Protein AF-A0A9P8IGC2-F1 (afdb_monomer_lite)

Secondary structure (DSSP, 8-state):
-HHHHHHHHHHHHHHHHTT-EEEEEEEETTTEEEEEEESS-HHHHHHHHHHHHHHHHHHHHHHTTSHHHHHHHHHHHHHHHHHHHHHHTT-HHHHHHHHHHHHHHHHHHTSGGGTTHHHH-

Organism: NCBI:txid265104

Foldseek 3Di:
DLLLVQLLVQLCVQCVVQVKHWPDWAAAPPPTIDTDIGDGDCVRSVCRSVVRSVVLVVLQLVLLVDQVSLLVSLVVVLVSLVVVCVNCVPPPVSVVVSVVLNVVSVVCCPPPNSNCSSPSD

InterPro domains:
  IPR049500 Peptidase M50B-like [PF13398] (1-120)

Radius of gyration: 16.0 Å; chains: 1; bounding box: 36×20×44 Å

Sequence (121 aa):
MLVIAFHEFGHAFMARCTGGKVESISLDPREGGVTHMRGGISALTLPAGYLGSSLIGALLIFCGFDIVASKVASIVLGVCFLLTLWWARRDWLTIVTVLLAVALLVACWFIKHAEPLRYVV

Structure (mmCIF, N/CA/C/O backbone):
data_AF-A0A9P8IGC2-F1
#
_entry.id   AF-A0A9P8IGC2-F1
#
loop_
_atom_site.group_PDB
_atom_site.id
_atom_site.type_symbol
_atom_site.label_atom_id
_atom_site.label_alt_id
_atom_site.label_comp_id
_atom_site.label_asym_id
_atom_site.label_entity_id
_atom_site.label_seq_id
_atom_site.pdbx_PDB_ins_code
_atom_site.Cartn_x
_atom_site.Cartn_y
_atom_site.Cartn_z
_atom_site.occupancy
_atom_site.B_iso_or_equiv
_atom_site.auth_seq_id
_atom_site.auth_comp_id
_atom_site.auth_asym_id
_atom_site.auth_atom_id
_atom_site.pdbx_PDB_model_num
ATOM 1 N N . MET A 1 1 ? -8.130 1.479 -4.548 1.00 85.62 1 MET A N 1
ATOM 2 C CA . MET A 1 1 ? -8.185 0.335 -3.609 1.00 85.62 1 MET A CA 1
ATOM 3 C C . MET A 1 1 ? -6.935 0.183 -2.755 1.00 85.62 1 MET A C 1
ATOM 5 O O . MET A 1 1 ? -7.082 0.154 -1.544 1.00 85.62 1 MET A O 1
ATOM 9 N N . LEU A 1 2 ? -5.721 0.131 -3.317 1.00 91.81 2 LEU A N 1
ATOM 10 C CA . LEU A 1 2 ? -4.520 -0.153 -2.515 1.00 91.81 2 LEU A CA 1
ATOM 11 C C . LEU A 1 2 ? -4.265 0.833 -1.359 1.00 91.81 2 LEU A C 1
ATOM 13 O O . LEU A 1 2 ? -4.013 0.410 -0.237 1.00 91.81 2 LEU A O 1
ATOM 17 N N . VAL A 1 3 ? -4.385 2.139 -1.607 1.00 93.81 3 VAL A N 1
ATOM 18 C CA . VAL A 1 3 ? -4.195 3.161 -0.560 1.00 93.81 3 VAL A CA 1
ATOM 19 C C . VAL A 1 3 ? -5.201 2.992 0.582 1.00 93.81 3 VAL A C 1
ATOM 21 O O . VAL A 1 3 ? -4.830 3.103 1.744 1.00 93.81 3 VAL A O 1
ATOM 24 N N . ILE A 1 4 ? -6.452 2.652 0.256 1.00 94.38 4 ILE A N 1
ATOM 25 C CA . ILE A 1 4 ? -7.501 2.377 1.247 1.00 94.38 4 ILE A CA 1
ATOM 26 C C . ILE A 1 4 ? -7.153 1.112 2.042 1.00 94.38 4 ILE A C 1
ATOM 28 O O . ILE A 1 4 ? -7.285 1.106 3.257 1.00 94.38 4 ILE A O 1
ATOM 32 N N . ALA A 1 5 ? -6.613 0.072 1.399 1.00 93.94 5 ALA A N 1
ATOM 33 C CA . ALA A 1 5 ? -6.140 -1.118 2.108 1.00 93.94 5 ALA A CA 1
ATOM 34 C C . ALA A 1 5 ? -5.054 -0.781 3.144 1.00 93.94 5 ALA A C 1
ATOM 36 O O . ALA A 1 5 ? -5.116 -1.255 4.277 1.00 93.94 5 ALA A O 1
ATOM 37 N N . PHE A 1 6 ? -4.088 0.072 2.789 1.00 95.81 6 PHE A N 1
ATOM 38 C CA . PHE A 1 6 ? -3.073 0.545 3.734 1.00 95.81 6 PHE A CA 1
ATOM 39 C C . PHE A 1 6 ? -3.644 1.447 4.832 1.00 95.81 6 PHE A C 1
ATOM 41 O O . PHE A 1 6 ? -3.185 1.374 5.970 1.00 95.81 6 PHE A O 1
ATOM 48 N N . HIS A 1 7 ? -4.652 2.258 4.513 1.00 97.06 7 HIS A N 1
ATOM 49 C CA . HIS A 1 7 ? -5.367 3.083 5.482 1.00 97.06 7 HIS A CA 1
ATOM 50 C C . HIS A 1 7 ? -6.053 2.218 6.548 1.00 97.06 7 HIS A C 1
ATOM 52 O O . HIS A 1 7 ? -5.783 2.351 7.740 1.00 97.06 7 HIS A O 1
ATOM 58 N N . GLU A 1 8 ? -6.862 1.250 6.123 1.00 96.88 8 GLU A N 1
ATOM 59 C CA . GLU A 1 8 ? -7.544 0.326 7.033 1.00 96.88 8 GLU A CA 1
ATOM 60 C C . GLU A 1 8 ? -6.553 -0.528 7.834 1.00 96.88 8 GLU A C 1
ATOM 62 O O . GLU A 1 8 ? -6.700 -0.724 9.044 1.00 96.88 8 GLU A O 1
ATOM 67 N N . PHE A 1 9 ? -5.465 -0.965 7.194 1.00 95.31 9 PHE A N 1
ATOM 68 C CA . PHE A 1 9 ? -4.395 -1.670 7.889 1.00 95.31 9 PHE A CA 1
ATOM 69 C C . PHE A 1 9 ? -3.721 -0.804 8.963 1.00 95.31 9 PHE A C 1
ATOM 71 O O . PHE A 1 9 ? -3.355 -1.324 10.014 1.00 95.31 9 PHE A O 1
ATOM 78 N N . GLY A 1 10 ? -3.596 0.509 8.753 1.00 96.94 10 GLY A N 1
ATOM 79 C CA . GLY A 1 10 ? -3.069 1.448 9.746 1.00 96.94 10 GLY A CA 1
ATOM 80 C C . GLY A 1 10 ? -3.915 1.490 11.020 1.00 96.94 10 GLY A C 1
ATOM 81 O O . GLY A 1 10 ? -3.373 1.375 12.125 1.00 96.94 10 GLY A O 1
ATOM 82 N N . HIS A 1 11 ? -5.243 1.567 10.882 1.00 97.31 11 HIS A N 1
ATOM 83 C CA . HIS A 1 11 ? -6.162 1.456 12.020 1.00 97.31 11 HIS A CA 1
ATOM 84 C C . HIS A 1 11 ? -5.995 0.119 12.742 1.00 97.31 11 HIS A C 1
ATOM 86 O O . HIS A 1 11 ? -5.805 0.091 13.960 1.00 97.31 11 HIS A O 1
ATOM 92 N N . ALA A 1 12 ? -6.011 -0.984 11.991 1.00 96.62 12 ALA A N 1
ATOM 93 C CA . ALA A 1 12 ? -5.894 -2.335 12.526 1.00 96.62 12 ALA A CA 1
ATOM 94 C C . ALA A 1 12 ? -4.569 -2.565 13.273 1.00 96.62 12 ALA A C 1
ATOM 96 O O . ALA A 1 12 ? -4.548 -3.129 14.372 1.00 96.62 12 ALA A O 1
ATOM 97 N N . PHE A 1 13 ? -3.462 -2.091 12.701 1.00 96.69 13 PHE A N 1
ATOM 98 C CA . PHE A 1 13 ? -2.131 -2.182 13.285 1.00 96.69 13 PHE A CA 1
ATOM 99 C C . PHE A 1 13 ? -2.055 -1.409 14.602 1.00 96.69 13 PHE A C 1
ATOM 101 O O . PHE A 1 13 ? -1.687 -1.974 15.634 1.00 96.69 13 PHE A O 1
ATOM 108 N N . MET A 1 14 ? -2.487 -0.145 14.604 1.00 97.50 14 MET A N 1
ATOM 109 C CA . MET A 1 14 ? -2.464 0.676 15.813 1.00 97.50 14 MET A CA 1
ATOM 110 C C . MET A 1 14 ? -3.417 0.145 16.889 1.00 97.50 14 MET A C 1
ATOM 112 O O . MET A 1 14 ? -3.095 0.188 18.079 1.00 97.50 14 MET A O 1
ATOM 116 N N . ALA A 1 15 ? -4.569 -0.409 16.499 1.00 97.06 15 ALA A N 1
ATOM 117 C CA . ALA A 1 15 ? -5.477 -1.065 17.433 1.00 97.06 15 ALA A CA 1
ATOM 118 C C . ALA A 1 15 ? -4.760 -2.206 18.153 1.00 97.06 15 ALA A C 1
ATOM 120 O O . ALA A 1 15 ? -4.794 -2.270 19.380 1.00 97.06 15 ALA A O 1
ATOM 121 N N . ARG A 1 16 ? -4.024 -3.049 17.419 1.00 96.62 16 ARG A N 1
ATOM 122 C CA . ARG A 1 16 ? -3.261 -4.147 18.019 1.00 96.62 16 ARG A CA 1
ATOM 123 C C . ARG A 1 16 ? -2.145 -3.649 18.938 1.00 96.62 16 ARG A C 1
ATOM 125 O O . ARG A 1 16 ? -1.996 -4.194 20.031 1.00 96.62 16 ARG A O 1
ATOM 132 N N . CYS A 1 17 ? -1.404 -2.617 18.533 1.00 96.62 17 CYS A N 1
ATOM 133 C CA . CYS A 1 17 ? -0.331 -2.018 19.337 1.00 96.62 17 CYS A CA 1
ATOM 134 C C . CYS A 1 17 ? -0.835 -1.375 20.635 1.00 96.62 17 CYS A C 1
ATOM 136 O O . CYS A 1 17 ? -0.127 -1.380 21.635 1.00 96.62 17 CYS A O 1
ATOM 138 N N . THR A 1 18 ? -2.062 -0.853 20.642 1.00 96.69 18 THR A N 1
ATOM 139 C CA . THR A 1 18 ? -2.666 -0.191 21.812 1.00 96.69 18 THR A CA 1
ATOM 140 C C . THR A 1 18 ? -3.526 -1.127 22.669 1.00 96.69 18 THR A C 1
ATOM 142 O O . THR A 1 18 ? -4.243 -0.668 23.555 1.00 96.69 18 THR A O 1
ATOM 145 N N . GLY A 1 19 ? -3.462 -2.442 22.429 1.00 95.06 19 GLY A N 1
ATOM 146 C CA . GLY A 1 19 ? -4.188 -3.455 23.206 1.00 95.06 19 GLY A CA 1
ATOM 147 C C . GLY A 1 19 ? -5.648 -3.671 22.788 1.00 95.06 19 GLY A C 1
ATOM 148 O O . GLY A 1 19 ? -6.375 -4.400 23.460 1.00 95.06 19 GLY A O 1
ATOM 149 N N . GLY A 1 20 ? -6.087 -3.067 21.685 1.00 95.00 20 GLY A N 1
ATOM 150 C CA . GLY A 1 20 ? -7.371 -3.344 21.047 1.00 95.00 20 GLY A CA 1
ATOM 151 C C . GLY A 1 20 ? -7.380 -4.650 20.244 1.00 95.00 20 GLY A C 1
ATOM 152 O O . GLY A 1 20 ? -6.355 -5.305 20.022 1.00 95.00 20 GLY A O 1
ATOM 153 N N . LYS A 1 21 ? -8.573 -5.030 19.786 1.00 96.00 21 LYS A N 1
ATOM 154 C CA . LYS A 1 21 ? -8.830 -6.210 18.959 1.00 96.00 21 LYS A CA 1
ATOM 155 C C . LYS A 1 21 ? -9.474 -5.790 17.643 1.00 96.00 21 LYS A C 1
ATOM 157 O O . LYS A 1 21 ? -10.462 -5.065 17.648 1.00 96.00 21 LYS A O 1
ATOM 162 N N . VAL A 1 22 ? -8.931 -6.282 16.535 1.00 97.00 22 VAL A N 1
ATOM 163 C CA . VAL A 1 22 ? -9.519 -6.125 15.199 1.00 97.00 22 VAL A CA 1
ATOM 164 C C . VAL A 1 22 ? -10.497 -7.273 14.984 1.00 97.00 22 VAL A C 1
ATOM 166 O O . VAL A 1 22 ? -10.123 -8.437 15.124 1.00 97.00 22 VAL A O 1
ATOM 169 N N . GLU A 1 23 ? -11.753 -6.948 14.707 1.00 96.00 23 GLU A N 1
ATOM 170 C CA . GLU A 1 23 ? -12.822 -7.921 14.477 1.00 96.00 23 GLU A CA 1
ATOM 171 C C . GLU A 1 23 ? -12.928 -8.273 12.995 1.00 96.00 23 GLU A C 1
ATOM 173 O O . GLU A 1 23 ? -13.020 -9.447 12.646 1.00 96.00 23 GLU A O 1
ATOM 178 N N . SER A 1 24 ? -12.871 -7.270 12.118 1.00 94.62 24 SER A N 1
ATOM 179 C CA . SER A 1 24 ? -12.837 -7.478 10.671 1.00 94.62 24 SER A CA 1
ATOM 180 C C . SER A 1 24 ? -12.295 -6.254 9.936 1.00 94.62 24 SER A C 1
ATOM 182 O O . SER A 1 24 ? -12.346 -5.134 10.443 1.00 94.62 24 SER A O 1
ATOM 184 N N . ILE A 1 25 ? -11.775 -6.489 8.732 1.00 93.94 25 ILE A N 1
ATOM 185 C CA . ILE A 1 25 ? -11.405 -5.452 7.768 1.00 93.94 25 ILE A CA 1
ATOM 186 C C . ILE A 1 25 ? -12.141 -5.775 6.473 1.00 93.94 25 ILE A C 1
ATOM 188 O O . ILE A 1 25 ? -12.021 -6.889 5.953 1.00 93.94 25 ILE A O 1
ATOM 192 N N . SER A 1 26 ? -12.887 -4.808 5.953 1.00 91.62 26 SER A N 1
ATOM 193 C CA . SER A 1 26 ? -13.567 -4.907 4.668 1.00 91.62 26 SER A CA 1
ATOM 194 C C . SER A 1 26 ? -13.092 -3.800 3.737 1.00 91.62 26 SER A C 1
ATOM 196 O O . SER A 1 26 ? -12.833 -2.676 4.162 1.00 91.62 26 SER A O 1
ATOM 198 N N . LEU A 1 27 ? -12.977 -4.143 2.459 1.00 92.38 27 LEU A N 1
ATOM 199 C CA . LEU A 1 27 ? -12.668 -3.214 1.383 1.00 92.38 27 LEU A CA 1
ATOM 200 C C . LEU A 1 27 ? -13.736 -3.405 0.315 1.00 92.38 27 LEU A C 1
ATOM 202 O O . LEU A 1 27 ? -13.866 -4.495 -0.247 1.00 92.38 27 LEU A O 1
ATOM 206 N N . ASP A 1 28 ? -14.487 -2.347 0.061 1.00 90.00 28 ASP A N 1
ATOM 207 C CA . ASP A 1 28 ? -15.484 -2.261 -0.986 1.00 90.00 28 ASP A CA 1
ATOM 208 C C . ASP A 1 28 ? -14.981 -1.323 -2.101 1.00 90.00 28 ASP A C 1
ATOM 210 O O . ASP A 1 28 ? -14.665 -0.156 -1.849 1.00 90.00 28 ASP A O 1
ATOM 214 N N . PRO A 1 29 ? -14.902 -1.799 -3.354 1.00 86.00 29 PRO A N 1
ATOM 215 C CA . PRO A 1 29 ? -14.486 -0.989 -4.495 1.00 86.00 29 PRO A CA 1
ATOM 216 C C . PRO A 1 29 ? -15.261 0.319 -4.709 1.00 86.00 29 PRO A C 1
ATOM 218 O O . PRO A 1 29 ? -14.716 1.253 -5.298 1.00 86.00 29 PRO A O 1
ATOM 221 N N . ARG A 1 30 ? -16.517 0.383 -4.260 1.00 87.12 30 ARG A N 1
ATOM 222 C CA . ARG A 1 30 ? -17.454 1.492 -4.473 1.00 87.12 30 ARG A CA 1
ATOM 223 C C . ARG A 1 30 ? -17.672 2.330 -3.222 1.00 87.12 30 ARG A C 1
ATOM 225 O O . ARG A 1 30 ? -17.867 3.534 -3.346 1.00 87.12 30 ARG A O 1
ATOM 232 N N . GLU A 1 31 ? -17.633 1.710 -2.047 1.00 85.75 31 GLU A N 1
ATOM 233 C CA . GLU A 1 31 ? -17.930 2.374 -0.770 1.00 85.75 31 GLU A CA 1
ATOM 234 C C . GLU A 1 31 ? -16.676 2.718 0.051 1.00 85.75 31 GLU A C 1
ATOM 236 O O . GLU A 1 31 ? -16.738 3.573 0.932 1.00 85.75 31 GLU A O 1
ATOM 241 N N . GLY A 1 32 ? -15.518 2.123 -0.256 1.00 89.38 32 GLY A N 1
ATOM 242 C CA . GLY A 1 32 ? -14.250 2.409 0.417 1.00 89.38 32 GLY A CA 1
ATOM 243 C C . GLY A 1 32 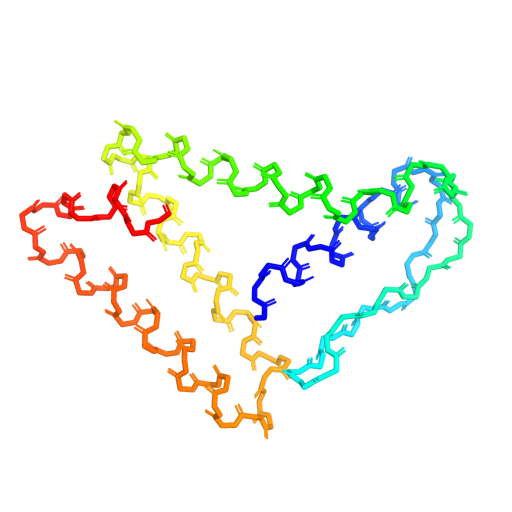? -13.798 1.295 1.361 1.00 89.38 32 GLY A C 1
ATOM 244 O O . GLY A 1 32 ? -13.743 0.133 0.976 1.00 89.38 32 GLY A O 1
ATOM 245 N N . GLY A 1 33 ? -13.367 1.642 2.572 1.00 92.31 33 GLY A N 1
ATOM 246 C CA . GLY A 1 33 ? -12.822 0.698 3.548 1.00 92.31 33 GLY A CA 1
ATOM 247 C C . GLY A 1 33 ? -13.500 0.838 4.902 1.00 92.31 33 GLY A C 1
ATOM 248 O O . GLY A 1 33 ? -13.999 1.908 5.243 1.00 92.31 33 GLY A O 1
ATOM 249 N N . VAL A 1 34 ? -13.538 -0.255 5.663 1.00 94.56 34 VAL A N 1
ATOM 250 C CA . VAL A 1 34 ? -13.964 -0.220 7.063 1.00 94.56 34 VAL A CA 1
ATOM 251 C C . VAL A 1 34 ? -13.205 -1.245 7.895 1.00 94.56 34 VAL A C 1
ATOM 253 O O . VAL A 1 34 ? -13.127 -2.430 7.557 1.00 94.56 34 VAL A O 1
ATOM 256 N N . THR A 1 35 ? -12.684 -0.782 9.028 1.00 95.88 35 THR A N 1
ATOM 257 C CA . THR A 1 35 ? -12.045 -1.607 10.051 1.00 95.88 35 THR A CA 1
ATOM 258 C C . THR A 1 35 ? -12.911 -1.635 11.299 1.00 95.88 35 THR A C 1
ATOM 260 O O . THR A 1 35 ? -13.000 -0.659 12.045 1.00 95.88 35 THR A O 1
ATOM 263 N N . HIS A 1 36 ? -13.527 -2.784 11.566 1.00 95.38 36 HIS A N 1
ATOM 264 C CA . HIS A 1 36 ? -14.228 -3.020 12.820 1.00 95.38 36 HIS A CA 1
ATOM 265 C C . HIS A 1 36 ? -13.219 -3.430 13.888 1.00 95.38 36 HIS A C 1
ATOM 267 O O . HIS A 1 36 ? -12.527 -4.443 13.760 1.00 95.38 36 HIS A O 1
ATOM 273 N N . MET A 1 37 ? -13.131 -2.639 14.954 1.00 95.44 37 MET A N 1
ATOM 274 C CA . MET A 1 37 ? -12.212 -2.867 16.064 1.00 95.44 37 MET A CA 1
ATOM 275 C C . MET A 1 37 ? -12.861 -2.513 17.402 1.00 95.44 37 MET A C 1
ATOM 277 O O . MET A 1 37 ? -13.722 -1.637 17.479 1.00 95.44 37 MET A O 1
ATOM 281 N N . ARG A 1 38 ? -12.415 -3.177 18.470 1.00 94.94 38 ARG A N 1
ATOM 282 C CA . ARG A 1 38 ? -12.871 -2.959 19.845 1.00 94.94 38 ARG A CA 1
ATOM 283 C C . ARG A 1 38 ? -11.688 -2.733 20.782 1.00 94.94 38 ARG A C 1
ATOM 285 O O . ARG A 1 38 ? -10.721 -3.493 20.765 1.00 94.94 38 ARG A O 1
ATOM 292 N N . GLY A 1 39 ? -11.809 -1.741 21.662 1.00 92.06 39 GLY A N 1
ATOM 293 C CA . GLY A 1 39 ? -10.736 -1.356 22.583 1.00 92.06 39 GLY A CA 1
ATOM 294 C C . GLY A 1 39 ? -9.597 -0.608 21.881 1.00 92.06 39 GLY A C 1
ATOM 295 O O . GLY A 1 39 ? -9.751 -0.154 20.750 1.00 92.06 39 GLY A O 1
ATOM 296 N N . GLY A 1 40 ? -8.454 -0.483 22.556 1.00 93.31 40 GLY A N 1
ATOM 297 C CA . GLY A 1 40 ? -7.334 0.342 22.094 1.00 93.31 40 GLY A CA 1
ATOM 298 C C . GLY A 1 40 ? -7.490 1.825 22.446 1.00 93.31 40 GLY A C 1
ATOM 299 O O . GLY A 1 40 ? -8.489 2.251 23.029 1.00 93.31 40 GLY A O 1
ATOM 300 N N . ILE A 1 41 ? -6.480 2.624 22.103 1.00 95.75 41 ILE A N 1
ATOM 301 C CA . ILE A 1 41 ? -6.457 4.064 22.397 1.00 95.75 41 ILE A CA 1
ATOM 302 C C . ILE A 1 41 ? -6.954 4.825 21.167 1.00 95.75 41 ILE A C 1
ATOM 304 O O . ILE A 1 41 ? -6.202 5.029 20.216 1.00 95.75 41 ILE A O 1
ATOM 308 N N . SER A 1 42 ? -8.206 5.293 21.209 1.00 94.19 42 SER A N 1
ATOM 309 C CA . SER A 1 42 ? -8.868 5.966 20.073 1.00 94.19 42 SER A CA 1
ATOM 310 C C . SER A 1 42 ? -8.083 7.162 19.524 1.00 94.19 42 SER A C 1
ATOM 312 O O . SER A 1 42 ? -8.028 7.361 18.314 1.00 94.19 42 SER A O 1
ATOM 314 N N . ALA A 1 43 ? -7.415 7.920 20.400 1.00 96.25 43 ALA A N 1
ATOM 315 C CA . ALA A 1 43 ? -6.582 9.056 20.002 1.00 96.25 43 ALA A CA 1
ATOM 316 C C . ALA A 1 43 ? -5.415 8.667 19.074 1.00 96.25 43 ALA A C 1
ATOM 318 O O . ALA A 1 43 ? -4.958 9.497 18.296 1.00 96.25 43 ALA A O 1
ATOM 319 N N . LEU A 1 44 ? -4.943 7.416 19.138 1.00 96.56 44 LEU A N 1
ATOM 320 C CA . LEU A 1 44 ? -3.886 6.896 18.271 1.00 96.56 44 LEU A CA 1
ATOM 321 C C . LEU A 1 44 ? -4.457 6.106 17.095 1.00 96.56 44 LEU A C 1
ATOM 323 O O . LEU A 1 44 ? -3.971 6.242 15.976 1.00 96.56 44 LEU A O 1
ATOM 327 N N . THR A 1 45 ? -5.490 5.292 17.319 1.00 96.12 45 THR A N 1
ATOM 328 C CA . THR A 1 45 ? -6.038 4.412 16.279 1.00 96.12 45 THR A CA 1
ATOM 329 C C . THR A 1 45 ? -6.772 5.177 15.185 1.00 96.12 45 THR A C 1
ATOM 331 O O . THR A 1 45 ? -6.638 4.810 14.024 1.00 96.12 45 THR A O 1
ATOM 334 N N . LEU A 1 46 ? -7.508 6.245 15.511 1.00 94.50 46 LEU A N 1
ATOM 335 C CA . LEU A 1 46 ? -8.263 7.033 14.528 1.00 94.50 46 LEU A CA 1
ATOM 336 C C . LEU A 1 46 ? -7.378 7.791 13.520 1.00 94.50 46 LEU A C 1
ATOM 338 O O . LEU A 1 46 ? -7.692 7.752 12.338 1.00 94.50 46 LEU A O 1
ATOM 342 N N . PRO A 1 47 ? -6.265 8.449 13.891 1.00 96.81 47 PRO A N 1
ATOM 343 C CA . PRO A 1 47 ? -5.381 9.052 12.889 1.00 96.81 47 PRO A CA 1
ATOM 344 C C . PRO A 1 47 ? -4.468 8.035 12.183 1.00 96.81 47 PRO A C 1
ATOM 346 O O . PRO A 1 47 ? -3.901 8.352 11.135 1.00 96.81 47 PRO A O 1
ATOM 349 N N . ALA A 1 48 ? -4.308 6.821 12.728 1.00 96.81 48 ALA A N 1
ATOM 350 C CA . ALA A 1 48 ? -3.344 5.841 12.226 1.00 96.81 48 ALA A CA 1
ATOM 351 C C . ALA A 1 48 ? -3.571 5.427 10.768 1.00 96.81 48 ALA A C 1
ATOM 353 O O . ALA A 1 48 ? -2.599 5.087 10.097 1.00 96.81 48 ALA A O 1
ATOM 354 N N . GLY A 1 49 ? -4.807 5.484 10.263 1.00 96.56 49 GLY A N 1
ATOM 355 C CA . GL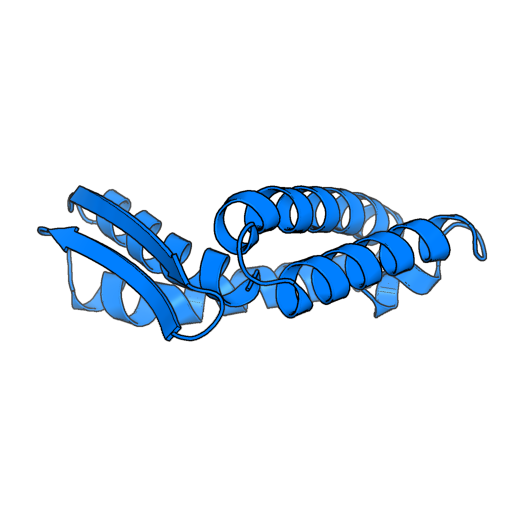Y A 1 49 ? -5.085 5.170 8.865 1.00 96.56 49 GLY A CA 1
ATOM 356 C C . GLY A 1 49 ? -4.390 6.137 7.911 1.00 96.56 49 GLY A C 1
ATOM 357 O O . GLY A 1 49 ? -3.557 5.722 7.106 1.00 96.56 49 GLY A O 1
ATOM 358 N N . TYR A 1 50 ? -4.638 7.443 8.067 1.00 96.62 50 TYR A N 1
ATOM 359 C CA . TYR A 1 50 ? -3.990 8.471 7.246 1.00 96.62 50 TYR A CA 1
ATOM 360 C C . TYR A 1 50 ? -2.474 8.489 7.431 1.00 96.62 50 TYR A C 1
ATOM 362 O O . TYR A 1 50 ? -1.737 8.552 6.443 1.00 96.62 50 TYR A O 1
ATOM 370 N N . LEU A 1 51 ? -1.995 8.414 8.676 1.00 96.88 51 LEU A N 1
ATOM 371 C CA . LEU A 1 51 ? -0.560 8.423 8.964 1.00 96.88 51 LEU A CA 1
ATOM 372 C C . LEU A 1 51 ? 0.145 7.201 8.364 1.00 96.88 51 LEU A C 1
ATOM 374 O O . LEU A 1 51 ? 1.189 7.352 7.734 1.00 96.88 51 LEU A O 1
ATOM 378 N N . GLY A 1 52 ? -0.446 6.012 8.495 1.00 95.50 52 GLY A N 1
ATOM 379 C CA . GLY A 1 52 ? 0.088 4.771 7.943 1.00 95.50 52 GLY A CA 1
ATOM 380 C C . GLY A 1 52 ? 0.155 4.794 6.418 1.00 95.50 52 GLY A C 1
ATOM 381 O O . GLY A 1 52 ? 1.218 4.545 5.849 1.00 95.50 52 GLY A O 1
ATOM 382 N N . SER A 1 53 ? -0.937 5.170 5.743 1.00 95.94 53 SER A N 1
ATOM 383 C CA . SER A 1 53 ? -0.946 5.268 4.278 1.00 95.94 53 SER A CA 1
ATOM 384 C C . SER A 1 53 ? 0.030 6.328 3.757 1.00 95.94 53 SER A C 1
ATOM 386 O O . SER A 1 53 ? 0.690 6.107 2.743 1.00 95.94 53 SER A O 1
ATOM 388 N N . SER A 1 54 ? 0.164 7.455 4.467 1.00 96.75 54 SER A N 1
ATOM 389 C CA . SER A 1 54 ? 1.083 8.537 4.083 1.00 96.75 54 SER A CA 1
ATOM 390 C C . SER A 1 54 ? 2.541 8.124 4.257 1.00 96.75 54 SER A C 1
ATOM 392 O O . SER A 1 54 ? 3.364 8.408 3.392 1.00 96.75 54 SER A O 1
ATOM 394 N N . LEU A 1 55 ? 2.858 7.413 5.343 1.00 96.56 55 LEU A N 1
ATOM 395 C CA . LEU A 1 55 ? 4.195 6.882 5.586 1.00 96.56 55 LEU A CA 1
ATOM 396 C C . LEU A 1 55 ? 4.600 5.877 4.505 1.00 96.56 55 LEU A C 1
ATOM 398 O O . LEU A 1 55 ? 5.704 5.969 3.978 1.00 96.56 55 LEU A O 1
ATOM 402 N N . ILE A 1 56 ? 3.709 4.951 4.140 1.00 96.38 56 ILE A N 1
ATOM 403 C CA . ILE A 1 56 ? 3.979 3.985 3.066 1.00 96.38 56 ILE A CA 1
ATOM 404 C C . ILE A 1 56 ? 4.202 4.714 1.737 1.00 96.38 56 ILE A C 1
ATOM 406 O O . ILE A 1 56 ? 5.177 4.424 1.050 1.00 96.38 56 ILE A O 1
ATOM 410 N N . GLY A 1 57 ? 3.367 5.703 1.403 1.00 95.81 57 GLY A N 1
ATOM 411 C CA . GLY A 1 57 ? 3.567 6.531 0.210 1.00 95.81 57 GLY A CA 1
ATOM 412 C C . GLY A 1 57 ? 4.907 7.274 0.216 1.00 95.81 57 GLY A C 1
ATOM 413 O O . GLY A 1 57 ? 5.623 7.260 -0.781 1.00 95.81 57 GLY A O 1
ATOM 414 N N . ALA A 1 58 ? 5.297 7.860 1.350 1.00 97.06 58 ALA A N 1
ATOM 415 C CA . ALA A 1 58 ? 6.586 8.532 1.496 1.00 97.06 58 ALA A CA 1
ATOM 416 C C . ALA A 1 58 ? 7.772 7.568 1.322 1.00 97.06 58 ALA A C 1
ATOM 418 O O . ALA A 1 58 ? 8.769 7.930 0.699 1.00 97.06 58 ALA A O 1
ATOM 419 N N . LEU A 1 59 ? 7.661 6.336 1.831 1.00 96.94 59 LEU A N 1
ATOM 420 C CA . LEU A 1 59 ? 8.678 5.298 1.646 1.00 96.94 59 LEU A CA 1
ATOM 421 C C . LEU A 1 59 ? 8.789 4.852 0.184 1.00 96.94 59 LEU A C 1
ATOM 423 O O . LEU A 1 59 ? 9.904 4.676 -0.298 1.00 96.94 59 LEU A O 1
ATOM 427 N N . LEU A 1 60 ? 7.669 4.714 -0.532 1.00 96.56 60 LEU A N 1
ATOM 428 C CA . LEU A 1 60 ? 7.682 4.394 -1.963 1.00 96.56 60 LEU A CA 1
ATOM 429 C C . LEU A 1 60 ? 8.368 5.501 -2.778 1.00 96.56 60 LEU A C 1
ATOM 431 O O . LEU A 1 60 ? 9.287 5.211 -3.543 1.00 96.56 60 LEU A O 1
ATOM 435 N N . ILE A 1 61 ? 8.036 6.771 -2.509 1.00 96.62 61 ILE A N 1
ATOM 436 C CA . ILE A 1 61 ? 8.712 7.927 -3.123 1.00 96.62 61 ILE A CA 1
ATOM 437 C C . ILE A 1 61 ? 10.215 7.901 -2.820 1.00 96.62 61 ILE A C 1
ATOM 439 O O . ILE A 1 61 ? 11.037 8.118 -3.709 1.00 96.62 61 ILE A O 1
ATOM 443 N N . PHE A 1 62 ? 10.592 7.605 -1.574 1.00 97.31 62 PHE A N 1
ATOM 444 C CA . PHE A 1 62 ? 11.994 7.497 -1.178 1.00 97.31 62 PHE A CA 1
ATOM 445 C C . PHE A 1 62 ? 12.727 6.381 -1.939 1.00 97.31 62 PHE A C 1
ATOM 447 O O . PHE A 1 62 ? 13.866 6.577 -2.369 1.00 97.31 62 PHE A O 1
ATOM 454 N N . CYS A 1 63 ? 12.076 5.238 -2.183 1.00 97.38 63 CYS A N 1
ATOM 455 C CA . CYS A 1 63 ? 12.624 4.172 -3.023 1.00 97.38 63 CYS A CA 1
ATOM 456 C C . CYS A 1 63 ? 12.882 4.621 -4.471 1.00 97.38 63 CYS A C 1
ATOM 458 O O . CYS A 1 63 ? 13.772 4.062 -5.108 1.00 97.38 63 CYS A O 1
ATOM 460 N N . GLY A 1 64 ? 12.187 5.646 -4.975 1.00 96.00 64 GLY A N 1
ATOM 461 C CA . GLY A 1 64 ? 12.420 6.249 -6.294 1.00 96.00 64 GLY A CA 1
ATOM 462 C C . GLY A 1 64 ? 13.820 6.858 -6.475 1.00 96.00 64 GLY A C 1
ATOM 463 O O . GLY A 1 64 ? 14.337 6.964 -7.595 1.00 96.00 64 GLY A O 1
ATOM 464 N N . PHE A 1 65 ? 14.498 7.223 -5.383 1.00 96.38 65 PHE A N 1
ATOM 465 C CA . PHE A 1 65 ? 15.829 7.828 -5.459 1.00 96.38 65 PHE A CA 1
ATOM 466 C C . PHE A 1 65 ? 16.932 6.844 -5.848 1.00 96.38 65 PHE A C 1
ATOM 468 O O . PHE A 1 65 ? 17.921 7.279 -6.440 1.00 96.38 65 PHE A O 1
ATOM 475 N N . ASP A 1 66 ? 16.733 5.542 -5.641 1.00 96.50 66 ASP A N 1
ATOM 476 C CA . ASP A 1 66 ? 17.673 4.491 -6.029 1.00 96.50 66 ASP A CA 1
ATOM 477 C C . ASP A 1 66 ? 17.013 3.440 -6.933 1.00 96.50 66 ASP A C 1
ATOM 479 O O . ASP A 1 66 ? 15.890 2.994 -6.705 1.00 96.50 66 ASP A O 1
ATOM 483 N N . ILE A 1 67 ? 17.722 3.006 -7.975 1.00 95.69 67 ILE A N 1
ATOM 484 C CA . ILE A 1 67 ? 17.163 2.079 -8.966 1.00 95.69 67 ILE A CA 1
ATOM 485 C C . ILE A 1 67 ? 16.941 0.667 -8.409 1.00 95.69 67 ILE A C 1
ATOM 487 O O . ILE A 1 67 ? 15.989 -0.009 -8.802 1.00 95.69 67 ILE A O 1
ATOM 491 N N . VAL A 1 68 ? 17.803 0.197 -7.506 1.00 96.44 68 VAL A N 1
ATOM 492 C CA . VAL A 1 68 ? 17.663 -1.128 -6.891 1.00 96.44 68 VAL A CA 1
ATOM 493 C C . VAL A 1 68 ? 16.504 -1.101 -5.901 1.00 96.44 68 VAL A C 1
ATOM 495 O O . VAL A 1 68 ? 15.656 -1.994 -5.937 1.00 96.44 68 VAL A O 1
ATOM 498 N N . ALA A 1 69 ? 16.402 -0.042 -5.094 1.00 96.69 69 ALA A N 1
ATOM 499 C CA . ALA A 1 69 ? 15.264 0.181 -4.210 1.00 96.69 69 ALA A CA 1
ATOM 500 C C . ALA A 1 69 ? 13.942 0.259 -4.993 1.00 96.69 69 ALA A C 1
ATOM 502 O O . ALA A 1 69 ? 12.989 -0.428 -4.634 1.00 96.69 69 ALA A O 1
ATOM 503 N N . SER A 1 70 ? 13.900 0.996 -6.109 1.00 97.00 70 SER A N 1
ATOM 504 C CA . SER A 1 70 ? 12.727 1.082 -6.995 1.00 97.00 70 SER A CA 1
ATOM 505 C C . SER A 1 70 ? 12.316 -0.279 -7.563 1.00 97.00 70 SER A C 1
ATOM 507 O O . SER A 1 70 ? 11.130 -0.600 -7.619 1.00 97.00 70 SER A O 1
ATOM 509 N N . LYS A 1 71 ? 13.281 -1.129 -7.942 1.00 96.50 71 LYS A N 1
ATOM 510 C CA . LYS A 1 71 ? 13.005 -2.503 -8.397 1.00 96.50 71 LYS A CA 1
ATOM 511 C C . LYS A 1 71 ? 12.345 -3.334 -7.305 1.00 96.50 71 LYS A C 1
ATOM 513 O O . LYS A 1 71 ? 11.307 -3.943 -7.559 1.00 96.50 71 LYS A O 1
ATOM 518 N N . VAL A 1 72 ? 12.904 -3.330 -6.096 1.00 97.12 72 VAL A N 1
ATOM 519 C CA . VAL A 1 72 ? 12.333 -4.061 -4.953 1.00 97.12 72 VAL A CA 1
ATOM 520 C C . VAL A 1 72 ? 10.939 -3.530 -4.616 1.00 97.12 72 VAL A C 1
ATOM 522 O O . VAL A 1 72 ? 9.995 -4.314 -4.511 1.00 97.12 72 VAL A O 1
ATOM 525 N N . ALA A 1 73 ? 10.786 -2.209 -4.527 1.00 96.94 73 ALA A N 1
ATOM 526 C CA . ALA A 1 73 ? 9.514 -1.563 -4.235 1.00 96.94 73 ALA A CA 1
ATOM 527 C C . ALA A 1 73 ? 8.447 -1.892 -5.294 1.00 96.94 73 ALA A C 1
ATOM 529 O O . ALA A 1 73 ? 7.318 -2.200 -4.926 1.00 96.94 73 ALA A O 1
ATOM 530 N N . SER A 1 74 ? 8.805 -1.956 -6.583 1.00 96.94 74 SER A N 1
ATOM 531 C CA . SER A 1 74 ? 7.873 -2.352 -7.651 1.00 96.94 74 SER A CA 1
ATOM 532 C C . SER A 1 74 ? 7.338 -3.780 -7.491 1.00 96.94 74 SER A C 1
ATOM 534 O O . SER A 1 74 ? 6.167 -4.033 -7.772 1.00 96.94 74 SER A O 1
ATOM 536 N N . ILE A 1 75 ? 8.166 -4.712 -7.001 1.00 96.38 75 ILE A N 1
ATOM 537 C CA . ILE A 1 75 ? 7.758 -6.101 -6.754 1.00 96.38 75 ILE A CA 1
ATOM 538 C C . ILE A 1 75 ? 6.791 -6.147 -5.572 1.00 96.38 75 ILE A C 1
ATOM 540 O O . ILE A 1 75 ? 5.731 -6.763 -5.672 1.00 96.38 75 ILE A O 1
ATOM 544 N N . VAL A 1 76 ? 7.125 -5.460 -4.475 1.00 96.31 76 VAL A N 1
ATOM 545 C CA . VAL A 1 76 ? 6.250 -5.354 -3.297 1.00 96.31 76 VAL A CA 1
ATOM 546 C C . VAL A 1 76 ? 4.909 -4.735 -3.691 1.00 96.31 76 VAL A C 1
ATOM 548 O O . VAL A 1 76 ? 3.859 -5.300 -3.387 1.00 96.31 76 VAL A O 1
ATOM 551 N N . LEU A 1 77 ? 4.937 -3.629 -4.436 1.00 95.81 77 LEU A N 1
ATOM 552 C CA . LEU A 1 77 ? 3.749 -2.935 -4.920 1.00 95.81 77 LEU A CA 1
ATOM 553 C C . LEU A 1 77 ? 2.899 -3.836 -5.830 1.00 95.81 77 LEU A C 1
ATOM 555 O O . LEU A 1 77 ? 1.683 -3.909 -5.657 1.00 95.81 77 LEU A O 1
ATOM 559 N N . GLY A 1 78 ? 3.533 -4.580 -6.741 1.00 95.56 78 GLY A N 1
ATOM 560 C CA . GLY A 1 78 ? 2.875 -5.568 -7.596 1.00 95.56 78 GLY A CA 1
ATOM 561 C C . GLY A 1 78 ? 2.171 -6.668 -6.797 1.00 95.56 78 GLY A C 1
ATOM 562 O O . GLY A 1 78 ? 1.002 -6.955 -7.050 1.00 95.56 78 GLY A O 1
ATOM 563 N N . VAL A 1 79 ? 2.829 -7.237 -5.782 1.00 95.12 79 VAL A N 1
ATOM 564 C CA . VAL A 1 79 ? 2.212 -8.228 -4.881 1.00 95.12 79 VAL A CA 1
ATOM 565 C C . VAL A 1 79 ? 1.025 -7.621 -4.134 1.00 95.12 79 VAL A C 1
ATOM 567 O O . VAL A 1 79 ? -0.045 -8.227 -4.091 1.00 95.12 79 VAL A O 1
ATOM 570 N N . CYS A 1 80 ? 1.168 -6.411 -3.591 1.00 94.56 80 CYS A N 1
ATOM 571 C CA . CYS A 1 80 ? 0.076 -5.726 -2.907 1.00 94.56 80 CYS A CA 1
ATOM 572 C C . CYS A 1 80 ? -1.124 -5.482 -3.835 1.00 94.56 80 CYS A C 1
ATOM 574 O O . CYS A 1 80 ? -2.262 -5.731 -3.437 1.00 94.56 80 CYS A O 1
ATOM 576 N N . PHE A 1 81 ? -0.894 -5.068 -5.083 1.00 94.38 81 PHE A N 1
ATOM 577 C CA . PHE A 1 81 ? -1.950 -4.946 -6.087 1.00 94.38 81 PHE A CA 1
ATOM 578 C C . PHE A 1 81 ? -2.681 -6.273 -6.318 1.00 94.38 81 PHE A C 1
ATOM 580 O O . PHE A 1 81 ? -3.912 -6.309 -6.268 1.00 94.38 81 PHE A O 1
ATOM 587 N N . LEU A 1 82 ? -1.952 -7.376 -6.489 1.00 91.62 82 LEU A N 1
ATOM 588 C CA . LEU A 1 82 ? -2.562 -8.697 -6.663 1.00 91.62 82 LEU A CA 1
ATOM 589 C C . LEU A 1 82 ? -3.387 -9.124 -5.443 1.00 91.62 82 LEU A C 1
ATOM 591 O O . LEU A 1 82 ? -4.478 -9.665 -5.610 1.00 91.62 82 LEU A O 1
ATOM 595 N N . LEU A 1 83 ? -2.930 -8.829 -4.223 1.00 91.25 83 LEU A N 1
ATOM 596 C CA . LEU A 1 83 ? -3.709 -9.092 -3.010 1.00 91.25 83 LEU A CA 1
ATOM 597 C C . LEU A 1 83 ? -5.021 -8.297 -2.999 1.00 91.25 83 LEU A C 1
ATOM 599 O O . LEU A 1 83 ? -6.066 -8.852 -2.662 1.00 91.25 83 LEU A O 1
ATOM 603 N N . THR A 1 84 ? -5.010 -7.032 -3.436 1.00 88.44 84 THR A N 1
ATOM 604 C CA . THR A 1 84 ? -6.237 -6.214 -3.484 1.00 88.44 84 THR A CA 1
ATOM 605 C C . THR A 1 84 ? -7.300 -6.761 -4.441 1.00 88.44 84 THR A C 1
ATOM 607 O O . THR A 1 84 ? -8.489 -6.511 -4.228 1.00 88.44 84 THR A O 1
ATOM 610 N N . LEU A 1 85 ? -6.920 -7.584 -5.430 1.00 89.44 85 LEU A N 1
ATOM 611 C CA . LEU A 1 85 ? -7.885 -8.245 -6.314 1.00 89.44 85 LEU A CA 1
ATOM 612 C C . LEU A 1 85 ? -8.842 -9.165 -5.557 1.00 89.44 85 LEU A C 1
ATOM 614 O O . LEU A 1 85 ? -9.970 -9.331 -6.008 1.00 89.44 85 LEU A O 1
ATOM 618 N N . TRP A 1 86 ? -8.448 -9.716 -4.402 1.00 88.94 86 TRP A N 1
ATOM 619 C CA . TRP A 1 86 ? -9.319 -10.570 -3.587 1.00 88.94 86 TRP A CA 1
ATOM 620 C C . TRP A 1 86 ? -10.614 -9.862 -3.156 1.00 88.94 86 TRP A C 1
ATOM 622 O O . TRP A 1 86 ? -11.689 -10.474 -3.180 1.00 88.94 86 TRP A O 1
ATOM 632 N N . TRP A 1 87 ? -10.517 -8.572 -2.821 1.00 86.00 87 TRP A N 1
ATOM 633 C CA . TRP A 1 87 ? -11.650 -7.711 -2.464 1.00 86.00 87 TRP A CA 1
ATOM 634 C C . TRP A 1 87 ? -12.345 -7.131 -3.700 1.00 86.00 87 TRP A C 1
ATOM 636 O O . TRP A 1 87 ? -13.563 -6.987 -3.719 1.00 86.00 87 TRP A O 1
ATOM 646 N N . ALA A 1 88 ? -11.598 -6.892 -4.778 1.00 85.75 88 ALA A N 1
ATOM 647 C CA . ALA A 1 88 ? -12.125 -6.326 -6.017 1.00 85.75 88 ALA A CA 1
ATOM 648 C C . ALA A 1 88 ? -12.828 -7.328 -6.954 1.00 85.75 88 ALA A C 1
ATOM 650 O O . ALA A 1 88 ? -13.310 -6.922 -8.005 1.00 85.75 88 ALA A O 1
ATOM 651 N N . ARG A 1 89 ? -12.915 -8.625 -6.611 1.00 82.75 89 ARG A N 1
ATOM 652 C CA . ARG A 1 89 ? -13.367 -9.705 -7.525 1.00 82.75 89 ARG A CA 1
ATOM 653 C C . ARG A 1 89 ? -14.705 -9.476 -8.232 1.00 82.75 89 ARG A C 1
ATOM 655 O O . ARG A 1 89 ? -14.952 -10.106 -9.254 1.00 82.75 89 ARG A O 1
ATOM 662 N N . ARG A 1 90 ? -15.584 -8.639 -7.678 1.00 83.31 90 ARG A N 1
ATOM 663 C CA . ARG A 1 90 ? -16.911 -8.351 -8.247 1.00 83.31 90 ARG A CA 1
ATOM 664 C C . ARG A 1 90 ? -16.993 -7.011 -8.982 1.00 83.31 90 ARG A C 1
ATOM 666 O O . ARG A 1 90 ? -18.026 -6.727 -9.578 1.00 83.31 90 ARG A O 1
ATOM 673 N N . ASP A 1 91 ? -15.929 -6.210 -8.965 1.00 91.75 91 ASP A N 1
ATOM 674 C CA . ASP A 1 91 ? -15.880 -4.900 -9.611 1.00 91.75 91 ASP A CA 1
ATOM 675 C C . ASP A 1 91 ? -14.892 -4.907 -10.785 1.00 91.75 91 ASP A C 1
ATOM 677 O O . ASP A 1 91 ? -13.670 -4.896 -10.621 1.00 91.75 91 ASP A O 1
ATOM 681 N N . TRP A 1 92 ? -15.441 -4.939 -11.999 1.00 91.81 92 TRP A N 1
ATOM 682 C CA . TRP A 1 92 ? -14.652 -5.071 -13.223 1.00 91.81 92 TRP A CA 1
ATOM 683 C C . TRP A 1 92 ? -13.728 -3.870 -13.478 1.00 91.81 92 TRP A C 1
ATOM 685 O O . TRP A 1 92 ? -12.614 -4.067 -13.958 1.00 91.81 92 TRP A O 1
ATOM 695 N N . LEU A 1 93 ? -14.142 -2.645 -13.124 1.00 92.38 93 LEU A N 1
ATOM 696 C CA . LEU A 1 93 ? -13.316 -1.440 -13.281 1.00 92.38 93 LEU A CA 1
ATOM 697 C C . LEU A 1 93 ? -12.074 -1.523 -12.395 1.00 92.38 93 LEU A C 1
ATOM 699 O O . LEU A 1 93 ? -10.960 -1.212 -12.822 1.00 92.38 93 LEU A O 1
ATOM 703 N N . THR A 1 94 ? -12.253 -1.992 -11.166 1.00 90.88 94 THR A N 1
ATOM 704 C CA . THR A 1 94 ? -11.158 -2.162 -10.212 1.00 90.88 94 THR A CA 1
ATOM 705 C C . THR A 1 94 ? -10.200 -3.257 -10.664 1.00 90.88 94 THR A C 1
ATOM 707 O O . THR A 1 94 ? -8.988 -3.072 -10.606 1.00 90.88 94 THR A O 1
ATOM 710 N N . ILE A 1 95 ? -10.719 -4.368 -11.192 1.00 93.62 95 ILE A N 1
ATOM 711 C CA . ILE A 1 95 ? -9.885 -5.427 -11.772 1.00 93.62 95 ILE A CA 1
ATOM 712 C C . ILE A 1 95 ? -9.061 -4.879 -12.943 1.00 93.62 95 ILE A C 1
ATOM 714 O O . ILE A 1 95 ? -7.844 -5.043 -12.960 1.00 93.62 95 ILE A O 1
ATOM 718 N N . VAL A 1 96 ? -9.697 -4.189 -13.895 1.00 95.06 96 VAL A N 1
ATOM 719 C CA . VAL A 1 96 ? -9.017 -3.633 -15.075 1.00 95.06 96 VAL A CA 1
ATOM 720 C C . VAL A 1 96 ? -7.936 -2.632 -14.671 1.00 95.06 96 VAL A C 1
ATOM 722 O O . VAL A 1 96 ? -6.812 -2.724 -15.154 1.00 95.06 96 VAL A O 1
ATOM 725 N N . THR A 1 97 ? -8.231 -1.705 -13.760 1.00 94.31 97 THR A N 1
ATOM 726 C CA . THR A 1 97 ? -7.254 -0.693 -13.322 1.00 94.31 97 THR A CA 1
ATOM 727 C C . THR A 1 97 ? -6.070 -1.302 -12.574 1.00 94.31 97 THR A C 1
ATOM 729 O O . THR A 1 97 ? -4.934 -0.892 -12.807 1.00 94.31 97 THR A O 1
ATOM 732 N N . VAL A 1 98 ? -6.294 -2.322 -11.739 1.00 94.38 98 VAL A N 1
ATOM 733 C CA . VAL A 1 98 ? -5.210 -3.060 -11.074 1.00 94.38 98 VAL A CA 1
ATOM 734 C C . VAL A 1 98 ? -4.358 -3.828 -12.087 1.00 94.38 98 VAL A C 1
ATOM 736 O O . VAL A 1 98 ? -3.133 -3.765 -12.017 1.00 94.38 98 VAL A O 1
ATOM 739 N N . LEU A 1 99 ? -4.974 -4.508 -13.058 1.00 94.62 99 LEU A N 1
ATOM 740 C CA . LEU A 1 99 ? -4.238 -5.211 -14.113 1.00 94.62 99 LEU A CA 1
ATOM 741 C C . LEU A 1 99 ? -3.410 -4.248 -14.970 1.00 94.62 99 LEU A C 1
ATOM 743 O O . LEU A 1 99 ? -2.259 -4.552 -15.269 1.00 94.62 99 LEU A O 1
ATOM 747 N N . LEU A 1 100 ? -3.953 -3.078 -15.319 1.00 95.88 100 LEU A N 1
ATOM 748 C CA . LEU A 1 100 ? -3.218 -2.038 -16.042 1.00 95.88 100 LEU A CA 1
ATOM 749 C C . LEU A 1 100 ? -2.040 -1.497 -15.222 1.00 95.88 100 LEU A C 1
ATOM 751 O O . LEU A 1 100 ? -0.956 -1.324 -15.773 1.00 95.88 100 LEU A O 1
ATOM 755 N N . ALA A 1 101 ? -2.216 -1.281 -13.916 1.00 95.06 101 ALA A N 1
ATOM 756 C CA . ALA A 1 101 ? -1.134 -0.845 -13.034 1.00 95.06 101 ALA A CA 1
ATOM 757 C C . ALA A 1 101 ? -0.011 -1.893 -12.942 1.00 95.06 101 ALA A C 1
ATOM 759 O O . ALA A 1 101 ? 1.163 -1.558 -13.090 1.00 95.06 101 ALA A O 1
ATOM 760 N N . VAL A 1 102 ? -0.355 -3.175 -12.771 1.00 95.75 102 VAL A N 1
ATOM 761 C CA . VAL A 1 102 ? 0.629 -4.272 -12.758 1.00 95.75 102 VAL A CA 1
ATOM 762 C C . VAL A 1 102 ? 1.319 -4.406 -14.117 1.00 95.75 102 VAL A C 1
ATOM 764 O O . VAL A 1 102 ? 2.540 -4.542 -14.168 1.00 95.75 102 VAL A O 1
ATOM 767 N N . ALA A 1 103 ? 0.574 -4.319 -15.221 1.00 95.81 103 ALA A N 1
ATOM 768 C CA . ALA A 1 103 ? 1.137 -4.364 -16.567 1.00 95.81 103 ALA A CA 1
ATOM 769 C C . ALA A 1 103 ? 2.107 -3.201 -16.821 1.00 95.81 103 ALA A C 1
ATOM 771 O O . ALA A 1 103 ? 3.164 -3.419 -17.408 1.00 95.81 103 ALA A O 1
ATOM 772 N N . LEU A 1 104 ? 1.794 -1.993 -16.337 1.00 95.94 104 LEU A N 1
ATOM 773 C CA . LEU A 1 104 ? 2.691 -0.840 -16.408 1.00 95.94 104 LEU A CA 1
ATOM 774 C C . LEU A 1 104 ? 3.990 -1.095 -15.633 1.00 95.94 104 LEU A C 1
ATOM 776 O O . LEU A 1 104 ? 5.068 -0.887 -16.187 1.00 95.94 104 LEU A O 1
ATOM 780 N N . LEU A 1 105 ? 3.906 -1.608 -14.399 1.00 95.88 105 LEU A N 1
ATOM 781 C CA . LEU A 1 105 ? 5.091 -1.967 -13.609 1.00 95.88 105 LEU A CA 1
ATOM 782 C C . LEU A 1 105 ? 5.960 -2.991 -14.349 1.00 95.88 105 LEU A C 1
ATOM 784 O O . LEU A 1 105 ? 7.167 -2.795 -14.476 1.00 95.88 105 LEU A O 1
ATOM 788 N N . VAL A 1 106 ? 5.351 -4.048 -14.891 1.00 95.81 106 VAL A N 1
ATOM 789 C CA . VAL A 1 106 ? 6.052 -5.079 -15.670 1.00 95.81 106 VAL A CA 1
ATOM 790 C C . VAL A 1 106 ? 6.671 -4.492 -16.941 1.00 95.81 106 VAL A C 1
ATOM 792 O O . VAL A 1 106 ? 7.822 -4.786 -17.241 1.00 95.81 106 VAL A O 1
ATOM 795 N N . ALA A 1 107 ? 5.966 -3.623 -17.667 1.00 95.88 107 ALA A N 1
ATOM 796 C CA . ALA A 1 107 ? 6.497 -2.971 -18.863 1.00 95.88 107 ALA A CA 1
ATOM 797 C C . ALA A 1 107 ? 7.730 -2.110 -18.545 1.00 95.88 107 ALA A C 1
ATOM 799 O O . ALA A 1 107 ? 8.727 -2.172 -19.267 1.00 95.88 107 ALA A O 1
ATOM 800 N N . CYS A 1 108 ? 7.707 -1.365 -17.435 1.00 96.00 108 CYS A N 1
ATOM 801 C CA . CYS A 1 108 ? 8.839 -0.554 -16.994 1.00 96.00 108 CYS A CA 1
ATOM 802 C C . CYS A 1 108 ? 10.108 -1.382 -16.752 1.00 96.00 108 CYS A C 1
ATOM 804 O O . CYS A 1 108 ? 11.194 -0.871 -17.012 1.00 96.00 108 CYS A O 1
ATOM 806 N N . TRP A 1 109 ? 10.005 -2.654 -16.344 1.00 94.88 109 TRP A N 1
ATOM 807 C CA . TRP A 1 109 ? 11.169 -3.538 -16.166 1.00 94.88 109 TRP A CA 1
ATOM 808 C C . TRP A 1 109 ? 11.957 -3.795 -17.458 1.00 94.88 109 TRP A C 1
ATOM 810 O O . TRP A 1 109 ? 13.169 -4.009 -17.401 1.00 94.88 109 TRP A O 1
ATOM 820 N N . PHE A 1 110 ? 11.301 -3.736 -18.618 1.00 94.69 110 PHE A N 1
ATOM 821 C CA . PHE A 1 110 ? 11.922 -4.010 -19.917 1.00 94.69 110 PHE A CA 1
ATOM 822 C C . PHE A 1 110 ? 12.516 -2.766 -20.593 1.00 94.69 110 PHE A C 1
ATOM 824 O O . PHE A 1 110 ? 13.129 -2.874 -21.654 1.00 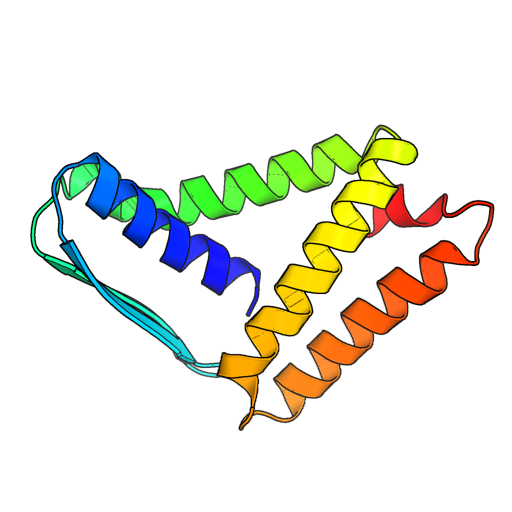94.69 110 PHE A O 1
ATOM 831 N N . ILE A 1 111 ? 12.377 -1.581 -19.992 1.00 94.19 111 ILE A N 1
ATOM 832 C CA . ILE A 1 111 ? 12.850 -0.315 -20.562 1.00 94.19 111 ILE A CA 1
ATOM 833 C C . ILE A 1 111 ? 14.113 0.132 -19.826 1.00 94.19 111 ILE A C 1
ATOM 835 O O . ILE A 1 111 ? 14.084 0.291 -18.610 1.00 94.19 111 ILE A O 1
ATOM 839 N N . LYS A 1 112 ? 15.214 0.369 -20.559 1.00 89.25 112 LYS A N 1
ATOM 840 C CA . LYS A 1 112 ? 16.466 0.980 -20.052 1.00 89.25 112 LYS A CA 1
ATOM 841 C C . LYS A 1 112 ? 16.858 0.507 -18.638 1.00 89.25 112 LYS A C 1
ATOM 843 O O . LYS A 1 112 ? 16.922 1.291 -17.699 1.00 89.25 112 LYS A O 1
ATOM 848 N N . HIS A 1 113 ? 17.075 -0.798 -18.465 1.00 90.12 113 HIS A N 1
ATOM 849 C CA . HIS A 1 113 ? 17.441 -1.402 -17.169 1.00 90.12 113 HIS A CA 1
ATOM 850 C C . HIS A 1 113 ? 16.475 -1.113 -15.996 1.00 90.12 113 HIS A C 1
ATOM 852 O O . HIS A 1 113 ? 16.881 -1.167 -14.829 1.00 90.12 113 HIS A O 1
ATOM 858 N N . ALA A 1 114 ? 15.197 -0.896 -16.306 1.00 92.06 114 ALA A N 1
ATOM 859 C CA . ALA A 1 114 ? 14.114 -0.532 -15.399 1.00 92.06 114 ALA A CA 1
ATOM 860 C C . ALA A 1 114 ? 14.167 0.892 -14.823 1.00 92.06 114 ALA A C 1
ATOM 862 O O . ALA A 1 114 ? 13.496 1.177 -13.832 1.00 92.06 114 ALA A O 1
ATOM 863 N N . GLU A 1 115 ? 14.927 1.798 -15.445 1.00 92.94 115 GLU A N 1
ATOM 864 C CA . GLU A 1 115 ? 15.017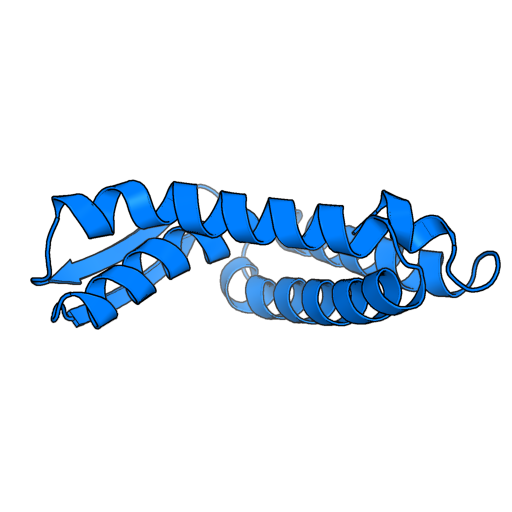 3.215 -15.062 1.00 92.94 115 GLU A CA 1
ATOM 865 C C . GLU A 1 115 ? 13.649 3.893 -14.827 1.00 92.94 115 GLU A C 1
ATOM 867 O O . GLU A 1 115 ? 13.527 4.611 -13.831 1.00 92.94 115 GLU A O 1
ATOM 872 N N . PRO A 1 116 ? 12.592 3.634 -15.631 1.00 95.38 116 PRO A N 1
ATOM 873 C CA . PRO A 1 116 ? 11.291 4.267 -15.415 1.00 95.38 116 PRO A CA 1
ATOM 874 C C . PRO A 1 116 ? 10.618 3.930 -14.079 1.00 95.38 1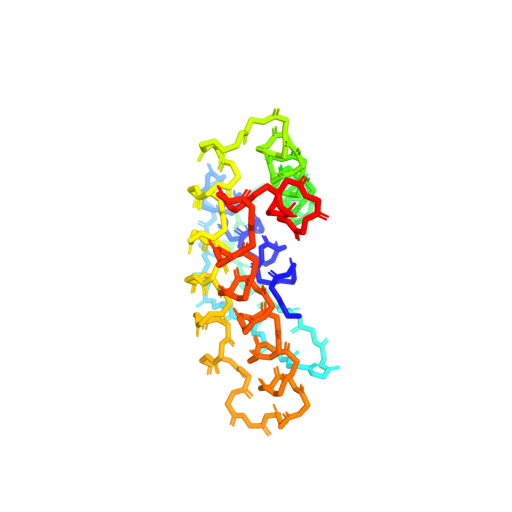16 PRO A C 1
ATOM 876 O O . PRO A 1 116 ? 9.781 4.705 -13.625 1.00 95.38 116 PRO A O 1
ATOM 879 N N . LEU A 1 117 ? 10.982 2.820 -13.420 1.00 94.94 117 LEU A N 1
ATOM 880 C CA . LEU A 1 117 ? 10.401 2.446 -12.123 1.00 94.94 117 LEU A CA 1
ATOM 881 C C . LEU A 1 117 ? 10.613 3.524 -11.056 1.00 94.94 117 LEU A C 1
ATOM 883 O O . LEU A 1 117 ? 9.776 3.6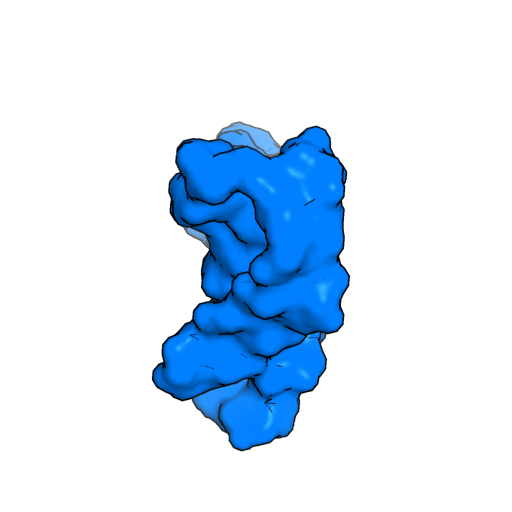78 -10.179 1.00 94.94 117 LEU A O 1
ATOM 887 N N . ARG A 1 118 ? 11.677 4.323 -11.172 1.00 94.25 118 ARG A N 1
ATOM 888 C CA . ARG A 1 118 ? 11.976 5.425 -10.246 1.00 94.25 118 ARG A CA 1
ATOM 889 C C . ARG A 1 118 ? 10.895 6.506 -10.190 1.00 94.25 118 ARG A C 1
ATOM 891 O O . ARG A 1 118 ? 10.870 7.282 -9.244 1.00 94.25 118 ARG A O 1
ATOM 898 N N . TYR A 1 119 ? 10.047 6.576 -11.215 1.00 93.31 119 TYR A N 1
ATOM 899 C CA . TYR A 1 119 ? 9.006 7.596 -11.361 1.00 93.31 119 TYR A CA 1
ATOM 900 C C . TYR A 1 119 ? 7.586 7.031 -11.261 1.00 93.31 119 TYR A C 1
ATOM 902 O O . TYR A 1 119 ? 6.628 7.799 -11.249 1.00 93.31 119 TYR A O 1
ATOM 910 N N . VAL A 1 120 ? 7.446 5.703 -11.261 1.00 92.00 120 VAL A N 1
ATOM 911 C CA . VAL A 1 120 ? 6.147 5.011 -11.286 1.00 92.00 120 VAL A CA 1
ATOM 912 C C . VAL A 1 120 ? 5.791 4.418 -9.925 1.00 92.00 120 VAL A C 1
ATOM 914 O O . VAL A 1 120 ? 4.606 4.282 -9.623 1.00 92.00 120 VAL A O 1
ATOM 917 N N . VAL A 1 121 ? 6.801 4.024 -9.147 1.00 88.00 121 VAL A N 1
ATOM 918 C CA . VAL A 1 121 ? 6.639 3.360 -7.847 1.00 88.00 121 VAL A CA 1
ATOM 919 C C . VAL A 1 121 ? 6.378 4.374 -6.740 1.00 88.00 121 VAL A C 1
ATOM 921 O O . VAL A 1 121 ? 7.010 5.452 -6.764 1.00 88.00 121 VAL A O 1
#

pLDDT: mean 94.22, std 3.23, range [82.75, 97.5]